Protein AF-A0AAV9SM14-F1 (afdb_monomer_lite)

Secondary structure (DSSP, 8-state):
-HHHHHHHHHHHHHHHHHHHHHHH-TTTT--HHHHHHHHHHHHHHHHHHHHHHHS-HHHHHHHHHHHHHHHHHHHHHHH-----HHHHHHHHHHHHHHHHHHS----GGGS--SSTTHHHHHHHHHH--

Foldseek 3Di:
DVVVVVVVVVVVCCVPPVVVCVVQNPCHPDDVVNVVVVVVVVVVVVVVVVCVVVHPPVVVVLVVLVVVLVVVVVCCVPPVDDDDPVSVVSSVVSVVVVVVVPPDDPPCVVVDDDPPPVVVVVVVVVVPD

Sequence (129 aa):
MYLSGILVTLIGVYINDGEKVLEKGFLYGYTPWVCFVVFLASVGGLYTSIVVKYTDNIMKGFSAAAAIVLSTVASVLLFGLQITFTFASGAILVCVSIYLYGLPKQDTSKVTGPDKETHTEFKQKLITV

pLDDT: mean 79.48, std 13.53, range [41.25, 94.19]

Radius of gyration: 27.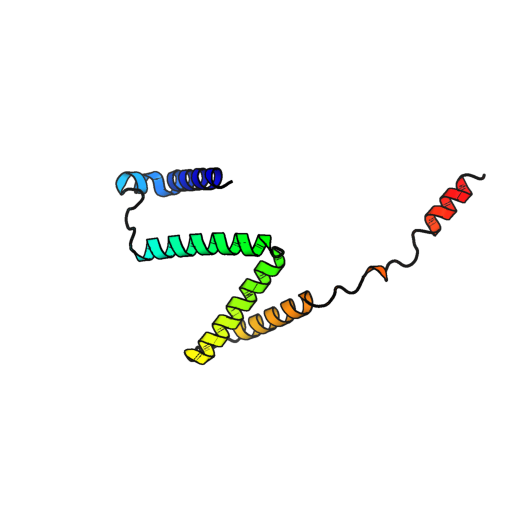23 Å; chains: 1; bounding box: 73×58×48 Å

Structure (mmCIF, N/CA/C/O backbone):
data_AF-A0AAV9SM14-F1
#
_entry.id   AF-A0AAV9SM14-F1
#
loop_
_atom_site.group_PDB
_atom_site.id
_atom_site.type_symbol
_atom_site.label_atom_id
_atom_site.label_alt_id
_atom_site.label_comp_id
_atom_site.label_asym_id
_atom_site.label_entity_id
_atom_site.label_seq_id
_atom_site.pdbx_PDB_ins_code
_atom_site.Cartn_x
_atom_site.Cartn_y
_atom_site.Cartn_z
_atom_site.occupancy
_atom_site.B_iso_or_equiv
_atom_site.auth_seq_id
_atom_site.auth_comp_id
_atom_site.auth_asym_id
_atom_site.auth_atom_id
_atom_site.pdbx_PDB_model_num
ATOM 1 N N . MET A 1 1 ? 8.595 6.607 19.374 1.00 63.44 1 MET A N 1
ATOM 2 C CA . MET A 1 1 ? 7.798 6.866 18.153 1.00 63.44 1 MET A CA 1
ATOM 3 C C . MET A 1 1 ? 6.434 6.164 18.164 1.00 63.44 1 MET A C 1
ATOM 5 O O . MET A 1 1 ? 5.457 6.794 17.792 1.00 63.44 1 MET A O 1
ATOM 9 N N . TYR A 1 2 ? 6.316 4.913 18.629 1.00 73.19 2 TYR A N 1
ATOM 10 C CA . TYR A 1 2 ? 5.014 4.220 18.688 1.00 73.19 2 TYR A CA 1
ATOM 11 C C . TYR A 1 2 ? 4.063 4.762 19.770 1.00 73.19 2 TYR A C 1
ATOM 13 O O . TYR A 1 2 ? 2.884 4.964 19.500 1.00 73.19 2 TYR A O 1
ATOM 21 N N . LEU A 1 3 ? 4.580 5.097 20.960 1.00 83.75 3 LEU A N 1
ATOM 22 C CA . LEU A 1 3 ? 3.766 5.641 22.059 1.00 83.75 3 LEU A CA 1
ATOM 23 C C . LEU A 1 3 ? 3.119 6.991 21.706 1.00 83.75 3 LEU A C 1
ATOM 25 O O . LEU A 1 3 ? 1.952 7.215 22.004 1.00 83.75 3 LEU A O 1
ATOM 29 N N . SER A 1 4 ? 3.853 7.866 21.015 1.00 89.69 4 SER A N 1
ATOM 30 C CA . SER A 1 4 ? 3.333 9.160 20.562 1.00 89.69 4 SER A CA 1
ATOM 31 C C . SER A 1 4 ? 2.199 9.004 19.544 1.00 89.69 4 SER A C 1
ATOM 33 O O . SER A 1 4 ? 1.235 9.757 19.603 1.00 89.69 4 SER A O 1
ATOM 35 N N . GLY A 1 5 ? 2.270 8.010 18.650 1.00 87.38 5 GLY A N 1
ATOM 36 C CA . GLY A 1 5 ? 1.191 7.729 17.697 1.00 87.38 5 GLY A CA 1
ATOM 37 C C . GLY A 1 5 ? -0.082 7.235 18.384 1.00 87.38 5 GLY A C 1
ATOM 38 O O . GLY A 1 5 ? -1.175 7.700 18.065 1.00 87.38 5 GLY A O 1
ATOM 39 N N . ILE A 1 6 ? 0.060 6.351 19.378 1.00 89.94 6 ILE A N 1
ATOM 40 C CA . ILE A 1 6 ? -1.074 5.861 20.173 1.00 89.94 6 ILE A CA 1
ATOM 41 C C . ILE A 1 6 ? -1.736 7.027 20.915 1.00 89.94 6 ILE A C 1
ATOM 43 O O . ILE A 1 6 ? -2.941 7.202 20.808 1.00 89.94 6 ILE A O 1
ATOM 47 N N . LEU A 1 7 ? -0.962 7.875 21.599 1.00 91.69 7 LEU A N 1
ATOM 48 C CA . LEU A 1 7 ? -1.520 9.015 22.337 1.00 91.69 7 LEU A CA 1
ATOM 49 C C . LEU A 1 7 ? -2.260 10.001 21.424 1.00 91.69 7 LEU A C 1
ATOM 51 O O . LEU A 1 7 ? -3.384 10.389 21.728 1.00 91.69 7 LEU A O 1
ATOM 55 N N . VAL A 1 8 ? -1.662 10.375 20.290 1.00 92.12 8 VAL A N 1
ATOM 56 C CA . VAL A 1 8 ? -2.275 11.326 19.348 1.00 92.12 8 VAL A CA 1
ATOM 57 C C . VAL A 1 8 ? -3.563 10.767 18.743 1.00 92.12 8 VAL A C 1
ATOM 59 O O . VAL A 1 8 ? -4.559 11.482 18.664 1.00 92.12 8 VAL A O 1
ATOM 62 N N . THR A 1 9 ? -3.573 9.493 18.345 1.00 89.69 9 THR A N 1
ATOM 63 C CA . THR A 1 9 ? -4.780 8.864 17.780 1.00 89.69 9 THR A CA 1
ATOM 64 C C . THR A 1 9 ? -5.896 8.731 18.815 1.00 89.69 9 THR A C 1
ATOM 66 O O . THR A 1 9 ? -7.050 8.988 18.487 1.00 89.69 9 THR A O 1
ATOM 69 N N . LEU A 1 10 ? -5.567 8.430 20.073 1.00 88.19 10 LEU A N 1
ATOM 70 C CA . LEU A 1 10 ? -6.540 8.314 21.164 1.00 88.19 10 LEU A CA 1
ATOM 71 C C . LEU A 1 10 ? -7.155 9.677 21.530 1.00 88.19 10 LEU A C 1
ATOM 73 O O . LEU A 1 10 ? -8.368 9.781 21.698 1.00 88.19 10 LEU A O 1
ATOM 77 N N . ILE A 1 11 ? -6.346 10.743 21.552 1.00 91.31 11 ILE A N 1
ATOM 78 C CA . ILE A 1 11 ? -6.840 12.124 21.691 1.00 91.31 11 ILE A CA 1
ATOM 79 C C . ILE A 1 11 ? -7.735 12.498 20.500 1.00 91.31 11 ILE A C 1
ATOM 81 O O . ILE A 1 11 ? -8.802 13.075 20.690 1.00 91.31 11 ILE A O 1
ATOM 85 N N . GLY A 1 12 ? -7.340 12.133 19.276 1.00 89.62 12 GLY A N 1
ATOM 86 C CA . GLY A 1 12 ? -8.141 12.367 18.072 1.00 89.62 12 GLY A CA 1
ATOM 87 C C . GLY A 1 12 ? -9.519 11.702 18.129 1.00 89.62 12 GLY A C 1
ATOM 88 O O . GLY A 1 12 ? -10.511 12.332 17.762 1.00 89.62 12 GLY A O 1
ATOM 89 N N . VAL A 1 13 ? -9.593 10.472 18.646 1.00 88.81 13 VAL A N 1
ATOM 90 C CA . VAL A 1 13 ? -10.862 9.766 18.889 1.00 88.81 13 VAL A CA 1
ATOM 91 C C . VAL A 1 13 ? -11.701 10.491 19.939 1.00 88.81 13 VAL A C 1
ATOM 93 O O . VAL A 1 13 ? -12.895 10.680 19.730 1.00 88.81 13 VAL A O 1
ATOM 96 N N . TYR A 1 14 ? -11.089 10.949 21.034 1.00 85.94 14 TYR A N 1
ATOM 97 C CA . TYR A 1 14 ? -11.806 11.675 22.085 1.00 85.94 14 TYR A CA 1
ATOM 98 C C . TYR A 1 14 ? -12.423 12.989 21.580 1.00 85.94 14 TYR A C 1
ATOM 100 O O . TYR A 1 14 ? -13.542 13.323 21.956 1.00 85.94 14 TYR A O 1
ATOM 108 N N . ILE A 1 15 ? -11.730 13.711 20.693 1.00 91.19 15 ILE A N 1
ATOM 109 C CA . ILE A 1 15 ? -12.226 14.975 20.124 1.00 91.19 15 ILE A CA 1
ATOM 110 C C . ILE A 1 15 ? -13.341 14.745 19.091 1.00 91.19 15 ILE A C 1
ATOM 112 O O . ILE A 1 15 ? -14.295 15.516 19.060 1.00 91.19 15 ILE A O 1
ATOM 116 N N . ASN A 1 16 ? -13.232 13.721 18.236 1.00 88.25 16 ASN A N 1
ATOM 117 C CA . ASN A 1 16 ? -14.194 13.509 17.143 1.00 88.25 16 ASN A CA 1
ATOM 118 C C . ASN A 1 16 ? -15.425 12.697 17.560 1.00 88.25 16 ASN A C 1
ATOM 120 O O . ASN A 1 16 ? -16.537 13.001 17.136 1.00 88.25 16 ASN A O 1
ATOM 124 N N . ASP A 1 17 ? -15.237 11.662 18.378 1.00 87.38 17 ASP A N 1
ATOM 125 C CA . ASP A 1 17 ? -16.279 10.681 18.698 1.00 87.38 17 ASP A CA 1
ATOM 126 C C . ASP A 1 17 ? -16.338 10.350 20.201 1.00 87.38 17 ASP A C 1
ATOM 128 O O . ASP A 1 17 ? -16.911 9.331 20.587 1.00 87.38 17 ASP A O 1
ATOM 132 N N . GLY A 1 18 ? -15.787 11.209 21.068 1.00 80.19 18 GLY A N 1
ATOM 133 C CA . GLY A 1 18 ? -15.703 10.976 22.515 1.00 80.19 18 GLY A CA 1
ATOM 134 C C . GLY A 1 18 ? -17.042 10.645 23.179 1.00 80.19 18 GLY A C 1
ATOM 135 O O . GLY A 1 18 ? -17.117 9.677 23.933 1.00 80.19 18 GLY A O 1
ATOM 136 N N . GLU A 1 19 ? -18.114 11.375 22.850 1.00 76.88 19 GLU A N 1
ATOM 137 C CA . GLU A 1 19 ? -19.462 11.113 23.388 1.00 76.88 19 GLU A CA 1
ATOM 138 C C . GLU A 1 19 ? -19.974 9.722 22.987 1.00 76.88 19 GLU A C 1
ATOM 140 O O . GLU A 1 19 ? -20.421 8.946 23.830 1.00 76.88 19 GLU A O 1
ATOM 145 N N . LYS A 1 20 ? -19.812 9.344 21.712 1.00 77.00 20 LYS A N 1
ATOM 146 C CA . LYS A 1 20 ? -20.248 8.034 21.201 1.00 77.00 20 LYS A CA 1
ATOM 147 C C . LYS A 1 20 ? -19.427 6.885 21.787 1.00 77.00 20 LYS A C 1
ATOM 149 O O . LYS A 1 20 ? -19.966 5.804 22.019 1.00 77.00 20 LYS A O 1
ATOM 154 N N . VAL A 1 21 ? -18.131 7.104 22.012 1.00 82.88 21 VAL A N 1
ATOM 155 C CA . VAL A 1 21 ? -17.220 6.119 22.610 1.00 82.88 21 VAL A CA 1
ATOM 156 C C . VAL A 1 21 ? -17.525 5.914 24.094 1.00 82.88 21 VAL A C 1
ATOM 158 O O . VAL A 1 21 ? -17.446 4.780 24.564 1.00 82.88 21 VAL A O 1
ATOM 161 N N . LEU A 1 22 ? -17.905 6.968 24.821 1.00 77.31 22 LEU A N 1
ATOM 162 C CA . LEU A 1 22 ? -18.312 6.876 26.226 1.00 77.31 22 LEU A CA 1
ATOM 163 C C . LEU A 1 22 ? -19.666 6.175 26.393 1.00 77.31 22 LEU A C 1
ATOM 165 O O . LEU A 1 22 ? -19.807 5.353 27.294 1.00 77.31 2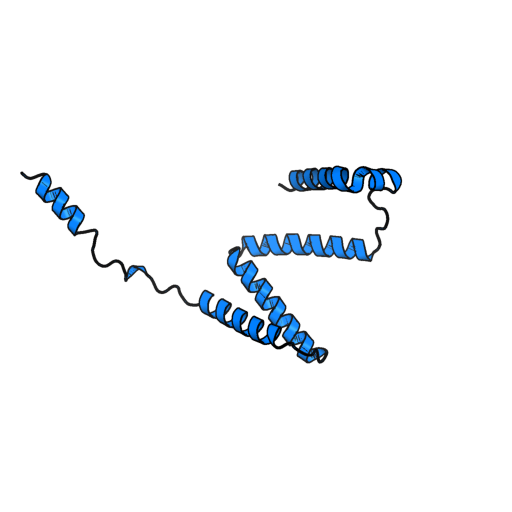2 LEU A O 1
ATOM 169 N N . GLU A 1 23 ? -20.636 6.446 25.516 1.00 78.56 23 GLU A N 1
ATOM 170 C CA . GLU A 1 23 ? -21.961 5.814 25.589 1.00 78.56 23 GLU A CA 1
ATOM 171 C C . GLU A 1 23 ? -21.964 4.348 25.142 1.00 78.56 23 GLU A C 1
ATOM 173 O O . GLU A 1 23 ? -22.654 3.519 25.735 1.00 78.56 23 GLU A O 1
ATOM 178 N N . LYS A 1 24 ? -21.228 4.011 24.076 1.00 77.56 24 LYS A N 1
ATOM 179 C CA . LYS A 1 24 ? -21.303 2.682 23.441 1.00 77.56 24 LYS A CA 1
ATOM 180 C C . LYS A 1 24 ? -20.090 1.792 23.716 1.00 77.56 24 LYS A C 1
ATOM 182 O O . LYS A 1 24 ? -20.170 0.579 23.527 1.00 77.56 24 LYS A O 1
ATOM 187 N N . GLY A 1 25 ? -18.988 2.371 24.189 1.00 79.25 25 GLY A N 1
ATOM 188 C CA . GLY A 1 25 ? -17.702 1.706 24.380 1.00 79.25 25 GLY A CA 1
ATOM 189 C C . GLY A 1 25 ? -16.804 1.769 23.138 1.00 79.25 25 GLY A C 1
ATOM 190 O O . GLY A 1 25 ? -17.269 1.770 22.001 1.00 79.25 25 GLY A O 1
ATOM 191 N N . PHE A 1 26 ? -15.483 1.774 23.350 1.00 78.62 26 PHE A N 1
ATOM 192 C CA . PHE A 1 26 ? -14.470 1.891 22.285 1.00 78.62 26 PHE A CA 1
ATOM 193 C C . PHE A 1 26 ? -14.514 0.755 21.247 1.00 78.62 26 PHE A C 1
ATOM 195 O O . PHE A 1 26 ? -14.204 0.961 20.079 1.00 78.62 26 PHE A O 1
ATOM 202 N N . LEU A 1 27 ? -14.917 -0.448 21.662 1.00 80.81 27 LEU A N 1
ATOM 203 C CA . LEU A 1 27 ? -14.987 -1.638 20.804 1.00 80.81 27 LEU A CA 1
ATOM 204 C C . LEU A 1 27 ? -16.401 -1.905 20.265 1.00 80.81 27 LEU A C 1
ATOM 206 O O . LEU A 1 27 ? -16.709 -3.012 19.821 1.00 80.81 27 LEU A O 1
ATOM 210 N N . TYR A 1 28 ? -17.285 -0.910 20.312 1.00 79.38 28 TYR A N 1
ATOM 211 C CA . TYR A 1 28 ? -18.641 -1.061 19.808 1.00 79.38 28 TYR A CA 1
ATOM 212 C C . TYR A 1 28 ? -18.653 -1.292 18.290 1.00 79.38 28 TYR A C 1
ATOM 214 O O . TYR A 1 28 ? -18.096 -0.509 17.525 1.00 79.38 28 TYR A O 1
ATOM 222 N N . GLY A 1 29 ? -19.301 -2.372 17.841 1.00 82.12 29 GLY A N 1
ATOM 223 C CA . GLY A 1 29 ? -19.398 -2.713 16.416 1.00 82.12 29 GLY A CA 1
ATOM 224 C C . GLY A 1 29 ? -18.154 -3.388 15.821 1.00 82.12 29 GLY A C 1
ATOM 225 O O . GLY A 1 29 ? -18.079 -3.542 14.601 1.00 82.12 29 GLY A O 1
ATOM 226 N N . TYR A 1 30 ? -17.195 -3.828 16.648 1.00 84.00 30 TYR A N 1
ATOM 227 C CA . TYR A 1 30 ? -16.076 -4.651 16.183 1.00 84.00 30 TYR A CA 1
ATOM 228 C C . TYR A 1 30 ? -16.577 -6.012 15.691 1.00 84.00 30 TYR A C 1
ATOM 230 O O . TYR A 1 30 ? -16.849 -6.929 16.463 1.00 84.00 30 TYR A O 1
ATOM 238 N N . THR A 1 31 ? -16.690 -6.147 14.375 1.00 90.38 31 THR A N 1
ATOM 239 C CA . THR A 1 31 ? -16.935 -7.433 13.718 1.00 90.38 31 THR A CA 1
ATOM 240 C C . THR A 1 31 ? -15.605 -8.118 13.380 1.00 90.38 31 THR A C 1
ATOM 242 O O . THR A 1 31 ? -14.566 -7.450 13.312 1.00 90.38 31 THR A O 1
ATOM 245 N N . PRO A 1 32 ? -15.595 -9.437 13.105 1.00 89.12 32 PRO A N 1
ATOM 246 C CA . PRO A 1 32 ? -14.398 -10.129 12.618 1.00 89.12 32 PRO A CA 1
ATOM 247 C C . PRO A 1 32 ? -13.765 -9.459 11.386 1.00 89.12 32 PRO A C 1
ATOM 249 O O . PRO A 1 32 ? -12.544 -9.441 11.254 1.00 89.12 32 PRO A O 1
ATOM 252 N N . TRP A 1 33 ? -14.577 -8.826 10.533 1.00 91.38 33 TRP A N 1
ATOM 253 C CA . TRP A 1 33 ? -14.113 -8.032 9.393 1.00 91.38 33 TRP A CA 1
ATOM 254 C C . TRP A 1 33 ? -13.342 -6.777 9.808 1.00 91.38 33 TRP A C 1
ATOM 256 O O . TRP A 1 33 ? -12.313 -6.475 9.213 1.00 91.38 33 TRP A O 1
ATOM 266 N N . VAL A 1 34 ? -13.784 -6.072 10.855 1.00 91.00 34 VAL A N 1
ATOM 267 C CA . VAL A 1 34 ? -13.044 -4.923 11.407 1.00 91.00 34 VAL A CA 1
ATOM 268 C C . VAL A 1 34 ? -11.696 -5.384 11.956 1.00 91.00 34 VAL A C 1
ATOM 270 O O . VAL A 1 34 ? -10.674 -4.770 11.659 1.00 91.00 34 VAL A O 1
ATOM 273 N N . CYS A 1 35 ? -11.667 -6.506 12.683 1.00 89.25 35 CYS A N 1
ATOM 274 C CA . CYS A 1 35 ? -10.414 -7.097 13.159 1.00 89.25 35 CYS A CA 1
ATOM 275 C C . CYS A 1 35 ? -9.474 -7.444 11.991 1.00 89.25 35 CYS A C 1
ATOM 277 O O . CYS A 1 35 ? -8.287 -7.121 12.034 1.00 89.25 35 CYS A O 1
A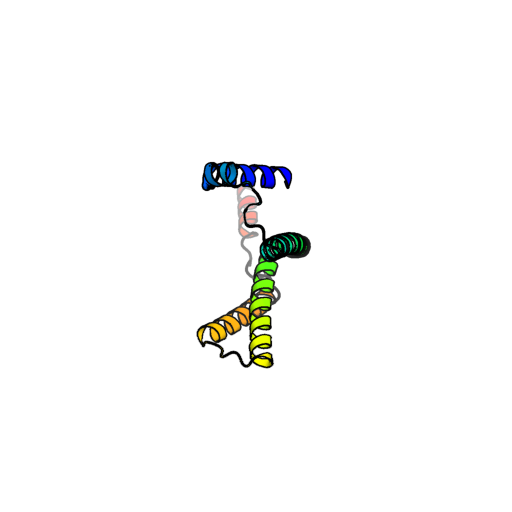TOM 279 N N . PHE A 1 36 ? -10.013 -8.009 10.906 1.00 94.19 36 PHE A N 1
ATOM 280 C CA . PHE A 1 36 ? -9.249 -8.291 9.693 1.00 94.19 36 PHE A CA 1
ATOM 281 C C . PHE A 1 36 ? -8.680 -7.021 9.044 1.00 94.19 36 PHE A C 1
ATOM 283 O O . PHE A 1 36 ? -7.506 -7.002 8.684 1.00 94.19 36 PHE A O 1
ATOM 290 N N . VAL A 1 37 ? -9.456 -5.936 8.948 1.00 92.31 37 VAL A N 1
ATOM 291 C CA . VAL A 1 37 ? -8.971 -4.645 8.424 1.00 92.31 37 VAL A CA 1
ATOM 292 C C . VAL A 1 37 ? -7.863 -4.067 9.307 1.00 92.31 37 VAL A C 1
ATOM 294 O O . VAL A 1 37 ? -6.840 -3.629 8.784 1.00 92.31 37 VAL A O 1
ATOM 297 N N . VAL A 1 38 ? -8.018 -4.101 10.635 1.00 92.38 38 VAL A N 1
ATOM 298 C CA . VAL A 1 38 ? -6.990 -3.637 11.586 1.00 92.38 38 VAL A CA 1
ATOM 299 C C . VAL A 1 38 ? -5.707 -4.459 11.454 1.00 92.38 38 VAL A C 1
ATOM 301 O O . VAL A 1 38 ? -4.604 -3.901 11.441 1.00 92.38 38 VAL A O 1
ATOM 304 N N . PHE A 1 39 ? -5.837 -5.779 11.313 1.00 94.00 39 PHE A N 1
ATOM 305 C CA . PHE A 1 39 ? -4.711 -6.669 11.057 1.00 94.00 39 PHE A CA 1
ATOM 306 C C . PHE A 1 39 ? -4.016 -6.327 9.734 1.00 94.00 39 PHE A C 1
ATOM 308 O O . PHE A 1 39 ? -2.802 -6.127 9.713 1.00 94.00 39 PHE A O 1
ATOM 315 N N . LEU A 1 40 ? -4.775 -6.174 8.645 1.00 92.81 40 LEU A N 1
ATOM 316 C CA . LEU A 1 40 ? -4.240 -5.849 7.324 1.00 92.81 40 LEU A CA 1
ATOM 317 C C . LEU A 1 40 ? -3.548 -4.477 7.311 1.00 92.81 40 LEU A C 1
ATOM 319 O O . LEU A 1 40 ? -2.479 -4.333 6.721 1.00 92.81 40 LEU A O 1
ATOM 323 N N . ALA A 1 41 ? -4.106 -3.490 8.016 1.00 90.38 41 ALA A N 1
ATOM 324 C CA . ALA A 1 41 ? -3.505 -2.170 8.185 1.00 90.38 41 ALA A CA 1
ATOM 325 C C . ALA A 1 41 ? -2.191 -2.235 8.979 1.00 90.38 41 ALA A C 1
ATOM 327 O O . ALA A 1 41 ? -1.205 -1.602 8.598 1.00 90.38 41 ALA A O 1
ATOM 328 N N . SER A 1 42 ? -2.145 -3.042 10.042 1.00 92.06 42 SER A N 1
ATOM 329 C CA . SER A 1 42 ? -0.934 -3.248 10.846 1.00 92.06 42 SER A CA 1
ATOM 330 C C . SER A 1 42 ? 0.170 -3.929 10.034 1.00 92.06 42 SER A C 1
ATOM 332 O O . SER A 1 42 ? 1.308 -3.458 10.013 1.00 92.06 42 SER A O 1
ATOM 334 N N . VAL A 1 43 ? -0.170 -4.996 9.303 1.00 93.06 43 VAL A N 1
ATOM 335 C CA . VAL A 1 43 ? 0.758 -5.700 8.402 1.00 93.06 43 VAL A CA 1
ATOM 336 C C . VAL A 1 43 ? 1.230 -4.779 7.278 1.00 93.06 43 VAL A C 1
ATOM 338 O O . VAL A 1 43 ? 2.426 -4.725 6.999 1.00 93.06 43 VAL A O 1
ATOM 341 N N . GLY A 1 44 ? 0.325 -4.005 6.673 1.00 88.06 44 GLY A N 1
ATOM 342 C CA . GLY A 1 44 ? 0.663 -3.015 5.651 1.00 88.06 44 GLY A CA 1
ATOM 343 C C . GLY A 1 44 ? 1.642 -1.963 6.174 1.00 88.06 44 GLY A C 1
ATOM 344 O O . GLY A 1 44 ? 2.650 -1.683 5.526 1.00 88.06 44 GLY A O 1
ATOM 345 N N . GLY A 1 45 ? 1.414 -1.442 7.382 1.00 87.94 45 GLY A N 1
ATOM 346 C CA . GLY A 1 45 ? 2.327 -0.513 8.050 1.00 87.94 45 GLY A CA 1
ATOM 347 C C . GLY A 1 45 ? 3.729 -1.101 8.218 1.00 87.94 45 GLY A C 1
ATOM 348 O O . GLY A 1 45 ? 4.700 -0.508 7.745 1.00 87.94 45 GLY A O 1
ATOM 349 N N . LEU A 1 46 ? 3.826 -2.304 8.791 1.00 89.50 46 LEU A N 1
ATOM 350 C CA . LEU A 1 46 ? 5.096 -3.015 8.978 1.00 89.50 46 LEU A CA 1
ATOM 351 C C . LEU A 1 46 ? 5.818 -3.276 7.650 1.00 89.50 46 LEU A C 1
ATOM 353 O O . LEU A 1 46 ? 7.012 -2.994 7.532 1.00 89.50 46 LEU A O 1
ATOM 357 N N . TYR A 1 47 ? 5.096 -3.756 6.634 1.00 87.56 47 TYR A N 1
ATOM 358 C CA . TYR A 1 47 ? 5.655 -4.012 5.308 1.00 87.56 47 TYR A CA 1
ATOM 359 C C . TYR A 1 47 ? 6.229 -2.733 4.701 1.00 87.56 47 TYR A C 1
ATOM 361 O O . TYR A 1 47 ? 7.357 -2.718 4.212 1.00 87.56 47 TYR A O 1
ATOM 369 N N . THR A 1 48 ? 5.500 -1.618 4.798 1.00 85.19 48 THR A N 1
ATOM 370 C CA . THR A 1 48 ? 6.005 -0.347 4.278 1.00 85.19 48 THR A CA 1
ATOM 371 C C . THR A 1 48 ? 7.227 0.172 5.031 1.00 85.19 48 THR A C 1
ATOM 373 O O . THR A 1 48 ? 8.105 0.741 4.389 1.00 85.19 48 THR A O 1
ATOM 376 N N . SER A 1 49 ? 7.331 -0.039 6.348 1.00 85.75 49 SER A N 1
ATOM 377 C CA . SER A 1 49 ? 8.538 0.309 7.112 1.00 85.75 49 SER A CA 1
ATOM 378 C C . SER A 1 49 ? 9.754 -0.499 6.665 1.00 85.75 49 SER A C 1
ATOM 380 O O . SER A 1 49 ? 10.849 0.050 6.566 1.00 85.75 49 SER A O 1
ATOM 382 N N . ILE A 1 50 ? 9.565 -1.784 6.356 1.00 86.12 50 ILE A N 1
ATOM 383 C CA . ILE A 1 50 ? 10.618 -2.640 5.799 1.00 86.12 50 ILE A CA 1
ATOM 384 C C . ILE A 1 50 ? 11.022 -2.123 4.417 1.00 86.12 50 ILE A C 1
ATOM 386 O O . ILE A 1 50 ? 12.199 -1.873 4.185 1.00 86.12 50 ILE A O 1
ATOM 390 N N . VAL A 1 51 ? 10.064 -1.878 3.520 1.00 83.25 51 VAL A N 1
ATOM 391 C CA . VAL A 1 51 ? 10.356 -1.381 2.166 1.00 83.25 51 VAL A CA 1
ATOM 392 C C . VAL A 1 51 ? 11.138 -0.067 2.204 1.00 83.25 51 VAL A C 1
ATOM 394 O O . VAL A 1 51 ? 12.137 0.046 1.512 1.00 83.25 51 VAL A O 1
ATOM 397 N N . VAL A 1 52 ? 10.756 0.894 3.051 1.00 80.81 52 VAL A N 1
ATOM 398 C CA . VAL A 1 52 ? 11.483 2.174 3.189 1.00 80.81 52 VAL A CA 1
ATOM 399 C C . VAL A 1 52 ? 12.866 1.998 3.823 1.00 80.81 52 VAL A C 1
ATOM 401 O O . VAL A 1 52 ? 13.769 2.791 3.582 1.00 80.81 52 VAL A O 1
ATOM 404 N N . LYS A 1 53 ? 13.070 0.954 4.632 1.00 83.19 53 LYS A N 1
ATOM 405 C CA . LYS A 1 53 ? 14.396 0.643 5.178 1.00 83.19 53 LYS A CA 1
ATOM 406 C C . LYS A 1 53 ? 15.356 0.134 4.099 1.00 83.19 53 LYS A C 1
ATOM 408 O O . LYS A 1 53 ? 16.552 0.386 4.194 1.00 83.19 53 LYS A O 1
ATOM 413 N N . TYR A 1 54 ? 14.845 -0.598 3.111 1.00 77.88 54 TYR A N 1
ATOM 414 C CA . TYR A 1 54 ? 15.648 -1.235 2.059 1.00 77.88 54 TYR A CA 1
ATOM 415 C C . TYR A 1 54 ? 15.588 -0.505 0.710 1.00 77.88 54 TYR A C 1
ATOM 417 O O . TYR A 1 54 ? 16.203 -0.943 -0.260 1.00 77.88 54 TYR A O 1
ATOM 425 N N . THR A 1 55 ? 14.822 0.576 0.614 1.00 76.19 55 THR A N 1
ATOM 426 C CA . THR A 1 55 ? 14.525 1.254 -0.645 1.00 76.19 55 THR A CA 1
ATOM 427 C C . THR A 1 55 ? 14.198 2.717 -0.379 1.00 76.19 55 THR A C 1
ATOM 429 O O . THR A 1 55 ? 13.647 3.060 0.665 1.00 76.19 55 THR A O 1
ATOM 432 N N . ASP A 1 56 ? 14.497 3.589 -1.336 1.00 80.25 56 ASP A N 1
ATOM 433 C CA . ASP A 1 56 ? 14.143 4.999 -1.223 1.00 80.25 56 ASP A CA 1
ATOM 434 C C . ASP A 1 56 ? 12.621 5.201 -1.255 1.00 80.25 56 ASP A C 1
ATOM 436 O O . ASP A 1 56 ? 11.876 4.496 -1.940 1.00 80.25 56 ASP A O 1
ATOM 440 N N . ASN A 1 57 ? 12.133 6.237 -0.574 1.00 74.44 57 ASN A N 1
ATOM 441 C CA . ASN A 1 57 ? 10.703 6.577 -0.555 1.00 74.44 57 ASN A CA 1
ATOM 442 C C . ASN A 1 57 ? 10.090 6.752 -1.964 1.00 74.44 57 ASN A C 1
ATOM 444 O O . ASN A 1 57 ? 8.887 6.555 -2.137 1.00 74.44 57 ASN A O 1
ATOM 448 N N . ILE A 1 58 ? 10.912 7.065 -2.97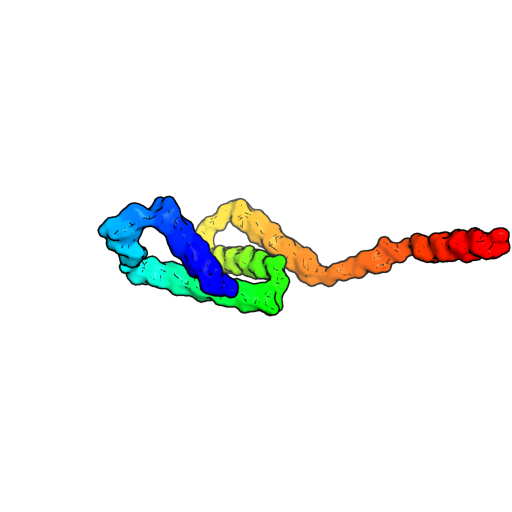3 1.00 80.06 58 ILE A N 1
ATOM 449 C CA . ILE A 1 58 ? 10.522 7.149 -4.388 1.00 80.06 58 ILE A CA 1
ATOM 450 C C . ILE A 1 58 ? 10.231 5.761 -4.981 1.00 80.06 58 ILE A C 1
ATOM 452 O O . ILE A 1 58 ? 9.178 5.545 -5.584 1.00 80.06 58 ILE A O 1
ATOM 456 N N . MET A 1 59 ? 11.111 4.783 -4.749 1.00 79.12 59 MET A N 1
ATOM 457 C CA . MET A 1 59 ? 10.939 3.407 -5.225 1.00 79.12 59 MET A CA 1
ATOM 458 C C . MET A 1 59 ? 9.736 2.706 -4.577 1.00 79.12 59 MET A C 1
ATOM 460 O O . MET A 1 59 ? 9.098 1.878 -5.230 1.00 79.12 59 MET A O 1
ATOM 464 N N . LYS A 1 60 ? 9.350 3.080 -3.346 1.00 81.44 60 LYS A N 1
ATOM 465 C CA . LYS A 1 60 ? 8.090 2.623 -2.724 1.00 81.44 60 LYS A CA 1
ATOM 466 C C . LYS A 1 60 ? 6.868 3.035 -3.551 1.00 81.44 60 LYS A C 1
ATOM 468 O O . LYS A 1 60 ? 5.978 2.215 -3.771 1.00 81.44 60 LYS A O 1
ATOM 473 N N . GLY A 1 61 ? 6.828 4.291 -4.003 1.00 83.81 61 GLY A N 1
ATOM 474 C CA . GLY A 1 61 ? 5.737 4.819 -4.826 1.00 83.81 61 GLY A CA 1
ATOM 475 C C . GLY A 1 61 ? 5.648 4.112 -6.179 1.00 83.81 61 GLY A C 1
ATOM 476 O O . GLY A 1 61 ? 4.573 3.653 -6.566 1.00 83.81 61 GLY A O 1
ATOM 477 N N . PHE A 1 62 ? 6.791 3.932 -6.846 1.00 85.50 62 PHE A N 1
ATOM 478 C CA . PHE A 1 62 ? 6.863 3.184 -8.105 1.00 85.50 62 PHE A CA 1
ATOM 479 C C . PHE A 1 62 ? 6.445 1.721 -7.959 1.00 85.50 62 PHE A C 1
ATOM 481 O O . PHE A 1 62 ? 5.668 1.225 -8.772 1.00 85.50 62 PHE A O 1
ATOM 488 N N . SER A 1 63 ? 6.902 1.047 -6.903 1.00 86.00 63 SER A N 1
ATOM 489 C CA . SER A 1 63 ? 6.549 -0.352 -6.637 1.00 86.00 63 SER A CA 1
ATOM 490 C C . SER A 1 63 ? 5.050 -0.521 -6.393 1.00 86.00 63 SER A C 1
ATOM 492 O O . SER A 1 63 ? 4.443 -1.449 -6.921 1.00 86.00 63 SER A O 1
ATOM 494 N N . ALA A 1 64 ? 4.430 0.395 -5.641 1.00 88.88 64 ALA A N 1
ATOM 495 C CA . ALA A 1 64 ? 2.988 0.373 -5.414 1.00 88.88 64 ALA A CA 1
ATOM 496 C C . ALA A 1 64 ? 2.201 0.587 -6.718 1.00 88.88 64 ALA A C 1
ATOM 498 O O . ALA A 1 64 ? 1.255 -0.151 -6.991 1.00 88.88 64 ALA A O 1
ATOM 499 N N . ALA A 1 65 ? 2.617 1.543 -7.555 1.00 89.06 65 ALA A N 1
ATOM 500 C CA . ALA A 1 65 ? 1.993 1.778 -8.856 1.00 89.06 65 ALA A CA 1
ATOM 501 C C . ALA A 1 65 ? 2.122 0.556 -9.785 1.00 89.06 65 ALA A C 1
ATOM 503 O O . ALA A 1 65 ? 1.131 0.123 -10.374 1.00 89.06 65 ALA A O 1
ATOM 504 N N . ALA A 1 66 ? 3.310 -0.054 -9.858 1.00 88.50 66 ALA A N 1
ATOM 505 C CA . ALA A 1 66 ? 3.536 -1.283 -10.618 1.00 88.50 66 ALA A CA 1
ATOM 506 C C . ALA A 1 66 ? 2.662 -2.442 -10.115 1.00 88.50 66 ALA A C 1
ATOM 508 O O . ALA A 1 66 ? 2.080 -3.170 -10.919 1.00 88.50 66 ALA A O 1
ATOM 509 N N . ALA A 1 67 ? 2.522 -2.589 -8.792 1.00 90.31 67 ALA A N 1
ATOM 510 C CA . ALA A 1 67 ? 1.682 -3.616 -8.184 1.00 90.31 67 ALA A CA 1
ATOM 511 C C . ALA A 1 67 ? 0.201 -3.452 -8.560 1.00 90.31 67 ALA A C 1
ATOM 513 O O . ALA A 1 67 ? -0.461 -4.448 -8.852 1.00 90.31 67 ALA A O 1
ATOM 514 N N . ILE A 1 68 ? -0.314 -2.218 -8.615 1.00 91.00 68 ILE A N 1
ATOM 515 C CA . ILE A 1 68 ? -1.688 -1.935 -9.066 1.00 91.00 68 ILE A CA 1
ATOM 516 C C . ILE A 1 68 ? -1.861 -2.316 -10.541 1.00 91.00 68 ILE A C 1
ATOM 518 O O . ILE A 1 68 ? -2.843 -2.976 -10.897 1.00 91.00 68 ILE A O 1
ATOM 522 N N . VAL A 1 69 ? -0.898 -1.946 -11.394 1.00 90.75 69 VAL A N 1
ATOM 523 C CA . VAL A 1 69 ? -0.933 -2.284 -12.824 1.00 90.75 69 VAL A CA 1
ATOM 524 C C . VAL A 1 69 ? -0.949 -3.799 -13.022 1.00 90.75 69 VAL A C 1
ATOM 526 O O . VAL A 1 69 ? -1.860 -4.321 -13.664 1.00 90.75 69 VAL A O 1
ATOM 529 N N . LEU A 1 70 ? -0.006 -4.517 -12.407 1.00 89.06 70 LEU A N 1
ATOM 530 C CA . LEU A 1 70 ? 0.086 -5.978 -12.490 1.00 89.06 70 LEU A CA 1
ATOM 531 C C . LEU A 1 70 ? -1.152 -6.680 -11.927 1.00 89.06 70 LEU A C 1
ATOM 533 O O . LEU A 1 70 ? -1.654 -7.611 -12.551 1.00 89.06 70 LEU A O 1
ATOM 537 N N . SER A 1 71 ? -1.677 -6.217 -10.788 1.00 90.38 71 SER A N 1
ATOM 538 C CA . SER A 1 71 ? -2.891 -6.790 -10.189 1.00 90.38 71 SER A CA 1
ATOM 539 C C . SER A 1 71 ? -4.098 -6.636 -11.109 1.00 90.38 71 SER A C 1
ATOM 541 O O . SER A 1 71 ? -4.912 -7.548 -11.229 1.00 90.38 71 SER A O 1
ATOM 543 N N . THR A 1 72 ? -4.200 -5.504 -11.806 1.00 88.31 72 THR A N 1
ATOM 544 C CA . THR A 1 72 ? -5.287 -5.276 -12.761 1.00 88.31 72 THR A CA 1
ATOM 545 C C . THR A 1 72 ? -5.118 -6.142 -14.003 1.00 88.31 72 THR A C 1
ATOM 547 O O . THR A 1 72 ? -6.085 -6.760 -14.431 1.00 88.31 72 THR A O 1
ATOM 550 N N . VAL A 1 73 ? -3.901 -6.264 -14.546 1.00 87.12 73 VAL A N 1
ATOM 551 C CA . VAL A 1 73 ? -3.619 -7.173 -15.672 1.00 87.12 73 VAL A CA 1
ATOM 552 C C . VAL A 1 73 ? -3.972 -8.616 -15.304 1.00 87.12 73 VAL A C 1
ATOM 554 O O . VAL A 1 73 ? -4.669 -9.287 -16.061 1.00 87.12 73 VAL A O 1
ATOM 557 N N . ALA A 1 74 ? -3.568 -9.078 -14.119 1.00 88.06 74 ALA A N 1
ATOM 558 C CA . ALA A 1 74 ? -3.935 -10.400 -13.619 1.00 88.06 74 ALA A CA 1
ATOM 559 C C . ALA A 1 74 ? -5.459 -10.556 -13.487 1.00 88.06 74 ALA A C 1
ATOM 561 O O . ALA A 1 74 ? -6.011 -11.573 -13.899 1.00 88.06 74 ALA A O 1
ATOM 562 N N . SER A 1 75 ? -6.153 -9.535 -12.976 1.00 89.00 75 SER A N 1
ATOM 563 C CA . SER A 1 75 ? -7.614 -9.544 -12.843 1.00 89.00 75 SER A CA 1
ATOM 564 C C . SER A 1 75 ? -8.336 -9.605 -14.195 1.00 89.00 75 SER A C 1
ATOM 566 O O . SER A 1 75 ? -9.331 -10.308 -14.343 1.00 89.00 75 SER A O 1
ATOM 568 N N . VAL A 1 76 ? -7.807 -8.936 -15.219 1.00 87.25 76 VAL A N 1
ATOM 569 C CA . VAL A 1 76 ? -8.349 -8.978 -16.586 1.00 87.25 76 VAL A CA 1
ATOM 570 C C . VAL A 1 76 ? -8.213 -10.377 -17.181 1.00 87.25 76 VAL A C 1
ATOM 572 O O . VAL A 1 76 ? -9.167 -10.882 -17.765 1.00 87.25 76 VAL A O 1
ATOM 575 N N . LEU A 1 77 ? -7.061 -11.024 -16.984 1.00 84.31 77 LEU A N 1
ATOM 576 C CA . LEU A 1 77 ? -6.814 -12.380 -17.479 1.00 84.31 77 LEU A CA 1
ATOM 577 C C . LEU A 1 77 ? -7.633 -13.446 -16.734 1.00 84.31 77 LEU A C 1
ATOM 579 O O . LEU A 1 77 ? -8.103 -14.390 -17.361 1.00 84.31 77 LEU A O 1
ATOM 583 N N . LEU A 1 78 ? -7.799 -13.308 -15.414 1.00 86.44 78 LEU A N 1
ATOM 584 C CA . LEU A 1 78 ? -8.475 -14.306 -14.573 1.00 86.44 78 LEU A CA 1
ATOM 585 C C . LEU A 1 78 ? -9.998 -14.130 -14.508 1.00 86.44 78 LEU A C 1
ATOM 587 O O . LEU A 1 78 ? -10.718 -15.123 -14.446 1.00 86.44 78 LEU A O 1
ATOM 591 N N . PHE A 1 79 ? -10.493 -12.890 -14.508 1.00 85.44 79 PHE A N 1
ATOM 592 C CA . PHE A 1 79 ? -11.909 -12.566 -14.288 1.00 85.44 79 PHE A CA 1
ATOM 593 C C . PHE A 1 79 ? -12.576 -11.870 -15.483 1.00 85.44 79 PHE A C 1
ATOM 595 O O . PHE A 1 79 ? -13.757 -11.537 -15.406 1.00 85.44 79 PHE A O 1
ATOM 602 N N . GLY A 1 80 ? -11.853 -11.634 -16.585 1.00 77.56 80 GLY A N 1
ATOM 603 C CA . GLY A 1 80 ? -12.406 -10.982 -17.778 1.00 77.56 80 GLY A CA 1
ATOM 604 C C . GLY A 1 80 ? -12.806 -9.521 -17.548 1.00 77.56 80 GLY A C 1
ATOM 605 O O . GLY A 1 80 ? -13.733 -9.025 -18.188 1.00 77.56 80 GLY A O 1
ATOM 606 N N . LEU A 1 81 ? -12.149 -8.838 -16.604 1.00 77.56 81 LEU A N 1
ATOM 607 C CA . LEU A 1 81 ? -12.447 -7.449 -16.255 1.00 77.56 81 LEU A CA 1
ATOM 608 C C . LEU A 1 81 ? -12.273 -6.527 -17.475 1.00 77.56 81 LEU A C 1
ATOM 610 O O . LEU A 1 81 ? -11.235 -6.544 -18.136 1.00 77.56 81 LEU A O 1
ATOM 614 N N . GLN A 1 82 ? -13.267 -5.684 -17.759 1.00 77.06 82 GLN A N 1
ATOM 615 C CA . GLN A 1 82 ? -13.167 -4.702 -18.839 1.00 77.06 82 GLN A CA 1
ATOM 616 C C . GLN A 1 82 ? -12.292 -3.521 -18.404 1.00 77.06 82 GLN A C 1
ATOM 618 O O . GLN A 1 82 ? -12.631 -2.783 -17.477 1.00 77.06 82 GLN A O 1
ATOM 623 N N . ILE A 1 83 ? -11.153 -3.346 -19.076 1.00 76.44 83 ILE A N 1
ATOM 624 C CA . ILE A 1 83 ? -10.238 -2.228 -18.830 1.00 76.44 83 ILE A CA 1
ATOM 625 C C . ILE A 1 83 ? -10.835 -0.933 -19.393 1.00 76.44 83 ILE A C 1
ATOM 627 O O . ILE A 1 83 ? -11.286 -0.888 -20.536 1.00 76.44 83 ILE A O 1
ATOM 631 N N . THR A 1 84 ? -10.774 0.152 -18.619 1.00 83.25 84 THR A N 1
ATOM 632 C CA . THR A 1 84 ? -11.091 1.501 -19.105 1.00 83.25 84 THR A CA 1
ATOM 633 C C . THR A 1 84 ? -9.896 2.118 -19.835 1.00 83.25 84 THR A C 1
ATOM 635 O O . THR A 1 84 ? -8.743 1.934 -19.441 1.00 83.25 84 THR A O 1
ATOM 638 N N . PHE A 1 85 ? -10.148 2.915 -20.878 1.00 81.62 85 PHE A N 1
ATOM 639 C CA . PHE A 1 85 ? -9.080 3.592 -21.632 1.00 81.62 85 PHE A CA 1
ATOM 640 C C . PHE A 1 85 ? -8.165 4.455 -20.744 1.00 81.62 85 PHE A C 1
ATOM 642 O O . PHE A 1 85 ? -6.959 4.511 -20.976 1.00 81.62 85 PHE A O 1
ATOM 649 N N . THR A 1 86 ? -8.708 5.063 -19.687 1.00 86.50 86 THR A N 1
ATOM 650 C CA . THR A 1 86 ? -7.945 5.834 -18.691 1.00 86.50 86 THR A CA 1
ATOM 651 C C . THR A 1 86 ? -6.971 4.967 -17.891 1.00 86.50 86 THR A C 1
ATOM 653 O O . THR A 1 86 ? -5.869 5.407 -17.571 1.00 86.50 86 THR A O 1
ATOM 656 N N . PHE A 1 87 ? -7.344 3.723 -17.575 1.00 86.69 87 PHE A N 1
ATOM 657 C CA . PHE A 1 87 ? -6.435 2.793 -16.909 1.00 86.69 87 PHE A CA 1
ATOM 658 C C . PHE A 1 87 ? -5.304 2.361 -17.846 1.00 86.69 87 PHE A C 1
ATOM 660 O O . PHE A 1 87 ? -4.151 2.315 -17.430 1.00 86.69 87 PHE A O 1
ATOM 667 N N . ALA A 1 88 ? -5.615 2.093 -19.118 1.00 85.75 88 ALA A N 1
ATOM 668 C CA . ALA A 1 88 ? -4.611 1.708 -20.106 1.00 85.75 88 ALA A CA 1
ATOM 669 C C . ALA A 1 88 ? -3.560 2.813 -20.323 1.00 85.75 88 ALA A C 1
ATOM 671 O O . ALA A 1 88 ? -2.362 2.534 -20.293 1.00 85.75 88 ALA A O 1
ATOM 672 N N . SER A 1 89 ? -3.984 4.073 -20.475 1.00 90.19 89 SER A N 1
ATOM 673 C CA . SER A 1 89 ? -3.051 5.202 -20.601 1.00 90.19 89 SER A CA 1
ATOM 674 C C . SER A 1 89 ? -2.231 5.423 -19.325 1.00 90.19 89 SER A C 1
ATOM 676 O O . SER A 1 89 ? -1.022 5.642 -19.404 1.00 90.19 89 SER A O 1
ATOM 678 N N . GLY A 1 90 ? -2.852 5.283 -18.149 1.00 89.62 90 GLY A N 1
ATOM 679 C CA . GLY A 1 90 ? -2.159 5.326 -16.861 1.00 89.62 90 GLY A CA 1
ATOM 680 C C . GLY A 1 90 ? -1.115 4.216 -16.705 1.00 89.62 90 GLY A C 1
ATOM 681 O O . GLY A 1 90 ? 0.007 4.484 -16.281 1.00 89.62 90 GLY A O 1
ATOM 682 N N . ALA A 1 91 ? -1.438 2.985 -17.106 1.00 89.25 91 ALA A N 1
ATOM 683 C CA . ALA A 1 91 ? -0.523 1.847 -17.049 1.00 89.25 91 ALA A CA 1
ATOM 684 C C . ALA A 1 91 ? 0.714 2.062 -17.934 1.00 89.25 91 ALA A C 1
ATOM 686 O O . ALA A 1 91 ? 1.836 1.838 -17.479 1.00 89.25 91 ALA A O 1
ATOM 687 N N . ILE A 1 92 ? 0.529 2.571 -19.159 1.00 89.75 92 ILE A N 1
ATOM 688 C CA . ILE A 1 92 ? 1.640 2.925 -20.057 1.00 89.75 92 ILE A CA 1
ATOM 689 C C . ILE A 1 92 ? 2.536 3.983 -19.404 1.00 89.75 92 ILE A C 1
ATOM 691 O O . ILE A 1 92 ? 3.757 3.841 -19.407 1.00 89.75 92 ILE A O 1
ATOM 695 N N . LEU A 1 93 ? 1.944 5.016 -18.798 1.00 91.44 93 LEU A N 1
ATOM 696 C CA . LEU A 1 93 ? 2.690 6.084 -18.133 1.00 91.44 93 LEU A CA 1
ATOM 697 C C . LEU A 1 93 ? 3.504 5.562 -16.938 1.00 91.44 93 LEU A C 1
ATOM 699 O O . LEU A 1 93 ? 4.666 5.939 -16.781 1.00 91.44 93 LEU A O 1
ATOM 703 N N . VAL A 1 94 ? 2.942 4.650 -16.139 1.00 91.19 94 VAL A N 1
ATOM 704 C CA . VAL A 1 94 ? 3.664 3.977 -15.044 1.00 91.19 94 VAL A CA 1
ATOM 705 C C . VAL A 1 94 ? 4.842 3.162 -15.587 1.00 91.19 94 VAL A C 1
ATOM 707 O O . VAL A 1 94 ? 5.951 3.290 -15.069 1.00 91.19 94 VAL A O 1
ATOM 710 N N . CYS A 1 95 ? 4.647 2.385 -16.659 1.00 87.88 95 CYS A N 1
ATOM 711 C CA . CYS A 1 95 ? 5.726 1.624 -17.300 1.00 87.88 95 CYS A CA 1
ATOM 712 C C . CYS A 1 95 ? 6.854 2.532 -17.814 1.00 87.88 95 CYS A C 1
ATOM 714 O O . CYS A 1 95 ? 8.025 2.263 -17.543 1.00 87.88 95 CYS A O 1
ATOM 716 N N . VAL A 1 96 ? 6.512 3.627 -18.503 1.00 90.25 96 VAL A N 1
ATOM 717 C CA . VAL A 1 96 ? 7.490 4.615 -18.993 1.00 90.25 96 VAL A CA 1
ATOM 718 C C . VAL A 1 96 ? 8.248 5.252 -17.833 1.00 90.25 96 VAL A C 1
ATOM 720 O O . VAL A 1 96 ? 9.465 5.397 -17.901 1.00 90.25 96 VAL A O 1
ATOM 723 N N . SER A 1 97 ? 7.555 5.607 -16.751 1.00 89.25 97 SER A N 1
ATOM 724 C CA . SER A 1 97 ? 8.178 6.267 -15.606 1.00 89.25 97 SER A CA 1
ATOM 725 C C . SER A 1 97 ? 9.159 5.352 -14.866 1.00 89.25 97 SER A C 1
ATOM 727 O O . SER A 1 97 ? 10.263 5.785 -14.541 1.00 89.25 97 SER A O 1
ATOM 729 N N . ILE A 1 98 ? 8.816 4.071 -14.683 1.00 87.44 98 ILE A N 1
ATOM 730 C CA . ILE A 1 98 ? 9.723 3.072 -14.091 1.00 87.44 98 ILE A CA 1
ATOM 731 C C . ILE A 1 98 ? 10.946 2.853 -14.987 1.00 87.44 98 ILE A C 1
ATOM 733 O O . ILE A 1 98 ? 12.070 2.809 -14.490 1.00 87.44 98 ILE A O 1
ATOM 737 N N . TYR A 1 99 ? 10.742 2.758 -16.304 1.00 86.00 99 TYR A N 1
ATOM 738 C CA . TYR A 1 99 ? 11.838 2.612 -17.260 1.00 86.00 99 TYR A CA 1
ATOM 739 C C . TYR A 1 99 ? 12.786 3.818 -17.233 1.00 86.00 99 TYR A C 1
ATOM 741 O O . TYR A 1 99 ? 14.001 3.649 -17.152 1.00 86.00 99 TYR A O 1
ATOM 749 N N . LEU A 1 100 ? 12.235 5.036 -17.229 1.00 85.62 100 LEU A N 1
ATOM 750 C CA . LEU A 1 100 ? 13.013 6.273 -17.167 1.00 85.62 100 LEU A CA 1
ATOM 751 C C . LEU A 1 100 ? 13.772 6.414 -15.841 1.00 85.62 100 LEU A C 1
ATOM 753 O O . LEU A 1 100 ? 14.903 6.888 -15.835 1.00 85.62 100 LEU A O 1
ATOM 757 N N . TYR A 1 101 ? 13.175 5.977 -14.729 1.00 84.12 101 TYR A N 1
ATOM 758 C CA . TYR A 1 101 ? 13.823 5.973 -13.417 1.00 84.12 101 TYR A CA 1
ATOM 759 C C . TYR A 1 101 ? 14.980 4.965 -13.332 1.00 84.12 101 TYR A C 1
ATOM 761 O O . TYR A 1 101 ? 15.973 5.223 -12.658 1.00 84.12 101 TYR A O 1
ATOM 769 N N . GLY A 1 102 ? 14.862 3.825 -14.019 1.00 79.50 102 GLY A N 1
ATOM 770 C CA . GLY A 1 102 ? 15.896 2.789 -14.067 1.00 79.50 102 GLY A CA 1
ATOM 771 C C . GLY A 1 102 ? 17.053 3.080 -15.027 1.00 79.50 102 GLY A C 1
ATOM 772 O O . GLY A 1 102 ? 18.054 2.363 -14.993 1.00 79.50 102 GLY A O 1
ATOM 773 N N . LEU A 1 103 ? 16.943 4.105 -15.882 1.00 82.12 103 LEU A N 1
ATOM 774 C CA . LEU A 1 103 ? 18.052 4.511 -16.740 1.00 82.12 103 LEU A CA 1
ATOM 775 C C . LEU A 1 103 ? 19.217 5.010 -15.871 1.00 82.12 103 LEU A C 1
ATOM 777 O O . LEU A 1 103 ? 19.002 5.815 -14.959 1.00 82.12 103 LEU A O 1
ATOM 781 N N . PRO A 1 104 ? 20.461 4.565 -16.143 1.00 66.88 104 PRO A N 1
ATOM 782 C CA . PRO A 1 104 ? 21.621 5.084 -15.442 1.00 66.88 104 PRO A CA 1
ATOM 783 C C . PRO A 1 104 ? 21.644 6.595 -15.643 1.00 66.88 104 PRO A C 1
ATOM 785 O O . PRO A 1 104 ? 21.589 7.081 -16.775 1.00 66.88 104 PRO A O 1
ATOM 788 N N . LYS A 1 105 ? 21.677 7.334 -14.531 1.00 58.69 105 LYS A N 1
ATOM 789 C CA . LYS A 1 105 ? 21.792 8.788 -14.533 1.00 58.69 105 LYS A CA 1
ATOM 790 C C . LYS A 1 105 ? 22.999 9.134 -15.400 1.00 58.69 105 LYS A C 1
ATOM 792 O O . LYS A 1 105 ? 24.125 8.867 -14.996 1.00 58.69 105 LYS A O 1
ATOM 797 N N . GLN A 1 106 ? 22.772 9.654 -16.608 1.00 52.19 106 GLN A N 1
ATOM 798 C CA . GLN A 1 106 ? 23.872 10.128 -17.437 1.00 52.19 106 GLN A CA 1
ATOM 799 C C . GLN A 1 106 ? 24.603 11.183 -16.616 1.00 52.19 106 GLN A C 1
ATOM 801 O O . GLN A 1 106 ? 23.999 12.187 -16.231 1.00 52.19 106 GLN A O 1
ATOM 806 N N . ASP A 1 107 ? 25.863 10.898 -16.288 1.00 46.88 107 ASP A N 1
ATOM 807 C CA . ASP A 1 107 ? 26.735 11.757 -15.504 1.00 46.88 107 ASP A CA 1
ATOM 808 C C . ASP A 1 107 ? 26.706 13.176 -16.072 1.00 46.88 107 ASP A C 1
ATOM 810 O O . ASP A 1 107 ? 27.419 13.526 -17.015 1.00 46.88 107 ASP A O 1
AT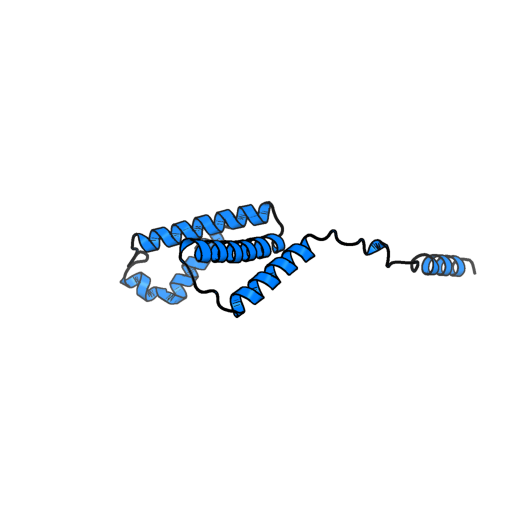OM 814 N N . THR A 1 108 ? 25.899 14.039 -15.457 1.00 51.16 108 THR A N 1
ATOM 815 C CA . THR A 1 108 ? 25.886 15.471 -15.763 1.00 51.16 108 THR A CA 1
ATOM 816 C C . THR A 1 108 ? 27.214 16.130 -15.357 1.00 51.16 108 THR A C 1
ATOM 818 O O . THR A 1 108 ? 27.432 17.300 -15.646 1.00 51.16 108 THR A O 1
ATOM 821 N N . SER A 1 109 ? 28.172 15.377 -14.796 1.00 46.94 109 SER A N 1
ATOM 822 C CA . SER A 1 109 ? 29.564 15.808 -14.628 1.00 46.94 109 SER A CA 1
ATOM 823 C C . SER A 1 109 ? 30.270 16.190 -15.934 1.00 46.94 109 SER A C 1
ATOM 825 O O . SER A 1 109 ? 31.309 16.837 -15.863 1.00 46.94 109 SER A O 1
ATOM 827 N N . LYS A 1 110 ? 29.735 15.866 -17.122 1.00 46.31 110 LYS A N 1
ATOM 828 C CA . LYS A 1 110 ? 30.296 16.366 -18.395 1.00 46.31 110 LYS A CA 1
ATOM 829 C C . LYS A 1 110 ? 29.679 17.674 -18.908 1.00 46.31 110 LYS A C 1
ATOM 831 O O . LYS A 1 110 ? 30.147 18.190 -19.915 1.00 46.31 110 LYS A O 1
ATOM 836 N N . VAL A 1 111 ? 28.711 18.263 -18.196 1.00 50.97 111 VAL A N 1
ATOM 837 C CA . VAL A 1 111 ? 28.211 19.634 -18.450 1.00 50.97 111 VAL A CA 1
ATOM 838 C C . VAL A 1 111 ? 28.700 20.584 -17.348 1.00 50.97 111 VAL A C 1
ATOM 840 O O . VAL A 1 111 ? 27.981 21.413 -16.805 1.00 50.97 111 VAL A O 1
ATOM 843 N N . THR A 1 112 ? 29.963 20.448 -16.963 1.00 50.41 112 THR A N 1
ATOM 844 C CA . THR A 1 112 ? 30.724 21.529 -16.328 1.00 50.41 112 THR A CA 1
ATOM 845 C C . THR A 1 112 ? 32.099 21.536 -16.982 1.00 50.41 112 THR A C 1
ATOM 847 O O . THR A 1 112 ? 33.092 21.087 -16.422 1.00 50.41 112 THR A O 1
ATOM 850 N N . GLY A 1 113 ? 32.117 21.986 -18.241 1.00 41.25 113 GLY A N 1
ATOM 851 C CA . GLY A 1 113 ? 33.297 22.625 -18.824 1.00 41.25 113 GLY A CA 1
ATOM 852 C C . GLY A 1 113 ? 33.601 23.943 -18.089 1.00 41.25 113 GLY A C 1
ATOM 853 O O . GLY A 1 113 ? 32.781 24.411 -17.302 1.00 41.25 113 GLY A O 1
ATOM 854 N N . PRO A 1 114 ? 34.795 24.508 -18.286 1.00 47.50 114 PRO A N 1
ATOM 855 C CA . PRO A 1 114 ? 35.681 25.013 -17.241 1.00 47.50 114 PRO A CA 1
ATOM 856 C C . PRO A 1 114 ? 35.300 26.419 -16.759 1.00 47.50 114 PRO A C 1
ATOM 858 O O . PRO A 1 114 ? 35.618 27.399 -17.415 1.00 47.50 114 PRO A O 1
ATOM 861 N N . ASP A 1 115 ? 34.673 26.547 -15.589 1.00 54.62 115 ASP A N 1
ATOM 862 C CA . ASP A 1 115 ? 34.489 27.868 -14.947 1.00 54.62 115 ASP A CA 1
ATOM 863 C C . ASP A 1 115 ? 35.414 28.057 -13.724 1.00 54.62 115 ASP A C 1
ATOM 865 O O . ASP A 1 115 ? 35.759 29.166 -13.324 1.00 54.62 115 ASP A O 1
ATOM 869 N N . LYS A 1 116 ? 35.951 26.968 -13.158 1.00 50.81 116 LYS A N 1
ATOM 870 C CA . LYS A 1 116 ? 36.782 27.058 -11.942 1.00 50.81 116 LYS A CA 1
ATOM 871 C C . LYS A 1 116 ? 38.240 27.474 -12.177 1.00 50.81 116 LYS A C 1
ATOM 873 O O . LYS A 1 116 ? 38.915 27.852 -11.218 1.00 50.81 116 LYS A O 1
ATOM 878 N N . GLU A 1 117 ? 38.730 27.454 -13.415 1.00 53.00 117 GLU A N 1
ATOM 879 C CA . GLU A 1 117 ? 40.121 27.833 -13.714 1.00 53.00 117 GLU A CA 1
ATOM 880 C C . GLU A 1 117 ? 40.287 29.352 -13.893 1.00 53.00 117 GLU A C 1
ATOM 882 O O . GLU A 1 117 ? 41.247 29.929 -13.381 1.00 53.00 117 GLU A O 1
ATOM 887 N N . THR A 1 118 ? 39.301 30.045 -14.474 1.00 54.94 118 THR A N 1
ATOM 888 C CA . THR A 1 118 ? 39.365 31.502 -14.700 1.00 54.94 118 THR A CA 1
ATOM 889 C C . THR A 1 118 ? 39.319 32.304 -13.395 1.00 54.94 118 THR A C 1
ATOM 891 O O . THR A 1 118 ? 39.991 33.328 -13.266 1.00 54.94 118 THR A O 1
ATOM 894 N N . HIS A 1 119 ? 38.592 31.817 -12.385 1.00 55.44 119 HIS A N 1
ATOM 895 C CA . HIS A 1 119 ? 38.477 32.502 -11.093 1.00 55.44 119 HIS A CA 1
ATOM 896 C C . HIS A 1 119 ? 39.728 32.346 -10.206 1.00 55.44 119 HIS A C 1
ATOM 898 O O . HIS A 1 119 ? 39.973 33.180 -9.330 1.00 55.44 119 HIS A O 1
ATOM 904 N N . THR A 1 120 ? 40.542 31.310 -10.444 1.00 58.78 120 THR A N 1
ATOM 905 C CA . THR A 1 120 ? 41.800 31.083 -9.713 1.00 58.78 120 THR A CA 1
ATOM 906 C C . THR A 1 120 ? 42.944 31.903 -10.320 1.00 58.78 120 THR A C 1
ATOM 908 O O . THR A 1 120 ? 43.700 32.530 -9.578 1.00 58.78 120 THR A O 1
ATOM 911 N N . GLU A 1 121 ? 43.010 32.023 -11.653 1.00 59.22 121 GLU A N 1
ATOM 912 C CA . GLU A 1 121 ? 44.002 32.880 -12.326 1.00 59.22 121 GLU A CA 1
ATOM 913 C C . GLU A 1 121 ? 43.805 34.377 -12.018 1.00 59.22 121 GLU A C 1
ATOM 915 O O . GLU A 1 121 ? 44.776 35.091 -11.757 1.00 59.22 121 GLU A O 1
ATOM 920 N N . PHE A 1 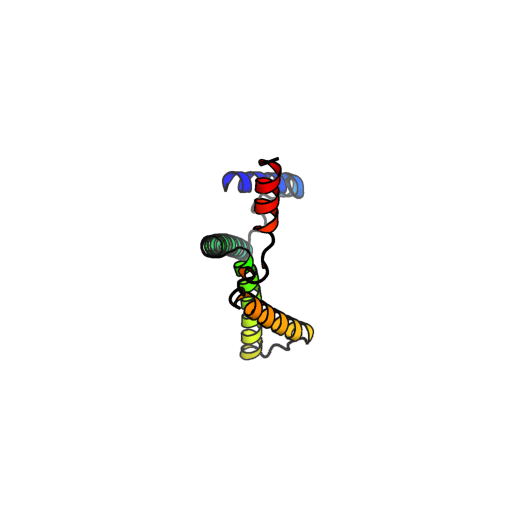122 ? 42.554 34.857 -11.962 1.00 60.22 122 PHE A N 1
ATOM 921 C CA . PHE A 1 122 ? 42.258 36.255 -11.611 1.00 60.22 122 PHE A CA 1
ATOM 922 C C . PHE A 1 122 ? 42.677 36.600 -10.178 1.00 60.22 122 PHE A C 1
ATOM 924 O O . PHE A 1 122 ? 43.228 37.673 -9.928 1.00 60.22 122 PHE A O 1
ATOM 931 N N . LYS A 1 123 ? 42.463 35.674 -9.234 1.00 62.78 123 LYS A N 1
ATOM 932 C CA . LYS A 1 123 ? 42.874 35.856 -7.837 1.00 62.78 123 LYS A CA 1
ATOM 933 C C . LYS A 1 123 ? 44.398 35.854 -7.698 1.00 62.78 123 LYS A C 1
ATOM 935 O O . LYS A 1 123 ? 44.918 36.588 -6.868 1.00 62.78 123 LYS A O 1
ATOM 940 N N . GLN A 1 124 ? 45.109 35.085 -8.525 1.00 62.97 124 GLN A N 1
ATOM 941 C CA . GLN A 1 124 ? 46.571 35.021 -8.499 1.00 62.97 124 GLN A CA 1
ATOM 942 C C . GLN A 1 124 ? 47.230 36.262 -9.126 1.00 62.97 124 GLN A C 1
ATOM 944 O O . GLN A 1 124 ? 48.193 36.785 -8.564 1.00 62.97 124 GLN A O 1
ATOM 949 N N . LYS A 1 125 ? 46.673 36.804 -10.222 1.00 60.03 125 LYS A N 1
ATOM 950 C CA . LYS A 1 125 ? 47.140 38.075 -10.814 1.00 60.03 125 LYS A CA 1
ATOM 951 C C . LYS A 1 125 ? 46.883 39.292 -9.924 1.00 60.03 125 LYS A C 1
ATOM 953 O O . LYS A 1 125 ? 47.729 40.174 -9.877 1.00 60.03 125 LYS A O 1
ATOM 958 N N . LEU A 1 126 ? 45.771 39.327 -9.185 1.00 64.69 126 LEU A N 1
ATOM 959 C CA . LEU A 1 126 ? 45.454 40.430 -8.262 1.00 64.69 126 LEU A CA 1
ATOM 960 C C . LEU A 1 126 ? 46.348 40.486 -7.013 1.00 64.69 126 LEU A C 1
ATOM 962 O O . LEU A 1 126 ? 46.395 41.520 -6.362 1.00 64.69 126 LEU A O 1
ATOM 966 N N . ILE A 1 127 ? 47.041 39.399 -6.664 1.00 64.88 127 ILE A N 1
ATOM 967 C CA . ILE A 1 127 ? 47.927 39.343 -5.486 1.00 64.88 127 ILE A CA 1
ATOM 968 C C . ILE A 1 127 ? 49.376 39.741 -5.842 1.00 64.88 127 ILE A C 1
ATOM 970 O O . ILE A 1 127 ? 50.176 39.995 -4.949 1.00 64.88 127 ILE A O 1
ATOM 974 N N . THR A 1 128 ? 49.723 39.817 -7.133 1.00 57.75 128 THR A N 1
ATOM 975 C CA . THR A 1 128 ? 51.103 40.072 -7.607 1.00 57.75 128 THR A CA 1
ATOM 976 C C . THR A 1 128 ? 51.300 41.490 -8.179 1.00 57.75 128 THR A C 1
ATOM 978 O O . THR A 1 128 ? 52.308 41.748 -8.832 1.00 57.75 128 THR A O 1
ATOM 981 N N . VAL A 1 129 ? 50.367 42.421 -7.943 1.00 52.56 129 VAL A N 1
ATOM 982 C CA . VAL A 1 129 ? 50.508 43.851 -8.299 1.00 52.56 129 VAL A CA 1
ATOM 983 C C . VAL A 1 129 ? 50.573 44.700 -7.041 1.00 52.56 129 VAL A C 1
ATOM 985 O O . VAL A 1 129 ? 49.739 44.458 -6.142 1.00 52.56 129 VAL A O 1
#

Organism: NCBI:txid28760

InterPro domains:
  IPR007271 Nucleotide-sugar transporter [PF04142] (1-102)
  IPR007271 Nucleotide-sugar transporter [PTHR10231] (1-114)